Protein AF-A0A957MVY1-F1 (afdb_monomer)

Secondary structure (DSSP, 8-state):
-HHHHHSSSS-HHHHHHHHHHHHHHHHHHHHHHH-----HHHHHHHHHHHHHHHHHHTTT-GGGHHHHHHHHHHHHHHHHHHHHHHHHH-SHHHHHHHHHHHHHHHHHHHHHIIIIIS--TTHHHHHHHHHHHHHHHHHHTTS-----

Mean predicted aligned error: 3.82 Å

Structure (mmCIF, N/CA/C/O backbone):
data_AF-A0A957MVY1-F1
#
_entry.id   AF-A0A957MVY1-F1
#
loop_
_atom_site.group_PDB
_atom_site.id
_atom_site.type_symbol
_atom_site.label_atom_id
_atom_site.label_alt_id
_atom_site.label_comp_id
_atom_site.label_asym_id
_atom_site.label_entity_id
_atom_site.label_seq_id
_atom_site.pdbx_PDB_ins_code
_atom_site.Cartn_x
_atom_site.Cartn_y
_atom_site.Cartn_z
_atom_site.occupancy
_atom_site.B_iso_or_equiv
_atom_site.auth_seq_id
_atom_site.auth_comp_id
_atom_site.auth_asym_id
_atom_site.auth_atom_id
_atom_site.pdbx_PDB_model_num
ATOM 1 N N . GLY A 1 1 ? 2.387 9.495 9.060 1.00 82.50 1 GLY A N 1
ATOM 2 C CA . GLY A 1 1 ? 1.352 8.517 9.430 1.00 82.50 1 GLY A CA 1
ATOM 3 C C . GLY A 1 1 ? 1.541 8.115 10.871 1.00 82.50 1 GLY A C 1
ATOM 4 O O . GLY A 1 1 ? 0.828 8.625 11.724 1.00 82.50 1 GLY A O 1
ATOM 5 N N . ASP A 1 2 ? 2.568 7.308 11.133 1.00 86.31 2 ASP A N 1
ATOM 6 C CA . ASP A 1 2 ? 2.861 6.693 12.439 1.00 86.31 2 ASP A CA 1
ATOM 7 C C . ASP A 1 2 ? 2.813 7.651 13.631 1.00 86.31 2 ASP A C 1
ATOM 9 O O . ASP A 1 2 ? 2.115 7.379 14.600 1.00 86.31 2 ASP A O 1
ATOM 13 N N . VAL A 1 3 ? 3.462 8.817 13.534 1.00 87.69 3 VAL A N 1
ATOM 14 C CA . VAL A 1 3 ? 3.448 9.818 14.616 1.00 87.69 3 VAL A CA 1
ATOM 15 C C . VAL A 1 3 ? 2.016 10.211 14.999 1.00 87.69 3 VAL A C 1
ATOM 17 O O . VAL A 1 3 ? 1.675 10.210 16.175 1.00 87.69 3 VAL A O 1
ATOM 20 N N . PHE A 1 4 ? 1.142 10.475 14.024 1.00 89.06 4 PHE A N 1
ATOM 21 C CA . PHE A 1 4 ? -0.260 10.798 14.302 1.00 89.06 4 PHE A CA 1
ATOM 22 C C . PHE A 1 4 ? -1.047 9.609 14.858 1.00 89.06 4 PHE A C 1
ATOM 24 O O . PHE A 1 4 ? -1.982 9.828 15.620 1.00 89.06 4 PHE A O 1
ATOM 31 N N . LEU A 1 5 ? -0.689 8.370 14.505 1.00 84.62 5 LEU A N 1
ATOM 32 C CA . LEU A 1 5 ? -1.318 7.178 15.080 1.00 84.62 5 LEU A CA 1
ATOM 33 C C . LEU A 1 5 ? -0.887 6.917 16.533 1.00 84.62 5 LEU A C 1
ATOM 35 O O . LEU A 1 5 ? -1.642 6.298 17.276 1.00 84.62 5 LEU A O 1
ATOM 39 N N . MET A 1 6 ? 0.296 7.390 16.936 1.00 84.31 6 MET A N 1
ATOM 40 C CA . MET A 1 6 ? 0.830 7.241 18.297 1.00 84.31 6 MET A CA 1
ATOM 41 C C . MET A 1 6 ? 0.379 8.352 19.254 1.00 84.31 6 MET A C 1
ATOM 43 O O . MET A 1 6 ? 0.387 8.156 20.469 1.00 84.31 6 MET A O 1
ATOM 47 N N . LEU A 1 7 ? 0.023 9.528 18.730 1.00 83.94 7 LEU A N 1
ATOM 48 C CA . LEU A 1 7 ? -0.379 1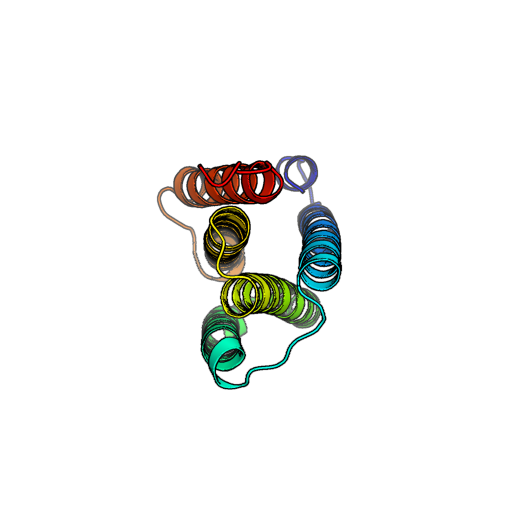0.664 19.556 1.00 83.94 7 LEU A CA 1
ATOM 49 C C . LEU A 1 7 ? -1.729 10.412 20.252 1.00 83.94 7 LEU A C 1
ATOM 51 O O . LEU A 1 7 ? -2.656 9.884 19.633 1.00 83.94 7 LEU A O 1
ATOM 55 N N . PRO A 1 8 ? -1.875 10.821 21.526 1.00 75.69 8 PRO A N 1
ATOM 56 C CA . PRO A 1 8 ? -3.156 10.759 22.214 1.00 75.69 8 PRO A CA 1
ATOM 57 C C . PRO A 1 8 ? -4.152 11.745 21.584 1.00 75.69 8 PRO A C 1
ATOM 59 O O . PRO A 1 8 ? -3.807 12.883 21.267 1.00 75.69 8 PRO A O 1
ATOM 62 N N . GLY A 1 9 ? -5.409 11.320 21.442 1.00 76.06 9 GLY A N 1
ATOM 63 C CA . GLY A 1 9 ? -6.500 12.138 20.902 1.00 76.06 9 GLY A CA 1
ATOM 64 C C . GLY A 1 9 ? -7.057 11.622 19.574 1.00 76.06 9 GLY A C 1
ATOM 65 O O . GLY A 1 9 ? -6.833 10.480 19.178 1.00 76.06 9 GLY A O 1
ATOM 66 N N . ASN A 1 10 ? -7.831 12.462 18.879 1.00 77.44 10 ASN A N 1
ATOM 67 C CA . ASN A 1 10 ? -8.525 12.085 17.641 1.00 77.44 10 ASN A CA 1
ATOM 68 C C . ASN A 1 10 ? -7.651 12.298 16.385 1.00 77.44 10 ASN A C 1
ATOM 70 O O . ASN A 1 10 ? -8.094 12.844 15.376 1.00 77.44 10 ASN A O 1
ATOM 74 N N . THR A 1 11 ? -6.376 11.905 16.454 1.00 86.25 11 THR A N 1
ATOM 75 C CA . THR A 1 11 ? -5.371 12.107 15.393 1.00 86.25 11 THR A CA 1
ATOM 76 C C . THR A 1 11 ? -5.352 11.002 14.340 1.00 86.25 11 THR A C 1
ATOM 78 O O . THR A 1 11 ? -4.654 11.123 13.335 1.00 86.25 11 THR A O 1
ATOM 81 N N . PHE A 1 12 ? -6.164 9.955 14.510 1.00 82.44 12 PHE A N 1
ATOM 82 C CA . PHE A 1 12 ? -6.268 8.829 13.576 1.00 82.44 12 PHE A CA 1
ATOM 83 C C . PHE A 1 12 ? -6.506 9.277 12.126 1.00 82.44 12 PHE A C 1
ATOM 85 O O . PHE A 1 12 ? -5.828 8.809 11.215 1.00 82.44 12 PHE A O 1
ATOM 92 N N . VAL A 1 13 ? -7.415 10.235 11.915 1.00 86.50 13 VAL A N 1
ATOM 93 C CA . VAL A 1 13 ? -7.735 10.765 10.578 1.00 86.50 13 VAL A CA 1
ATOM 94 C C . VAL A 1 13 ? -6.525 11.459 9.946 1.00 86.50 13 VAL A C 1
ATOM 96 O O . VAL A 1 13 ? -6.281 11.295 8.755 1.00 86.50 13 VAL A O 1
ATOM 99 N N . TRP A 1 14 ? -5.720 12.175 10.736 1.00 89.00 14 TRP A N 1
ATOM 100 C CA . TRP A 1 14 ? -4.483 12.807 10.264 1.00 89.00 14 TRP A CA 1
ATOM 101 C C . TRP A 1 14 ? -3.397 11.780 9.932 1.00 89.00 14 TRP A C 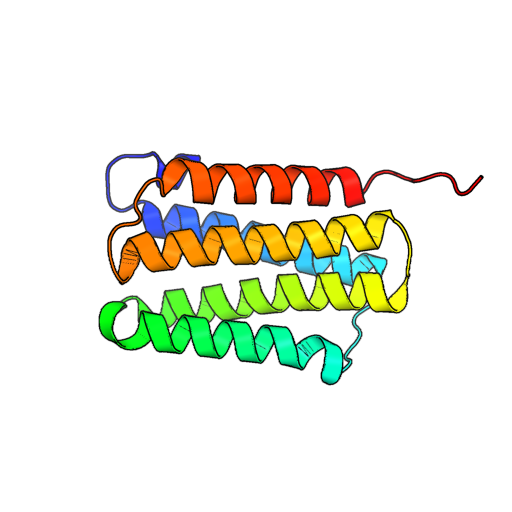1
ATOM 103 O O . TRP A 1 14 ? -2.655 11.946 8.958 1.00 89.00 14 TRP A O 1
ATOM 113 N N . GLY A 1 15 ? -3.340 10.684 10.694 1.00 90.50 15 GLY A N 1
ATOM 114 C CA . GLY A 1 15 ? -2.517 9.520 10.369 1.00 90.50 15 GLY A CA 1
ATOM 115 C C . GLY A 1 15 ? -2.902 8.930 9.018 1.00 90.50 15 GLY A C 1
ATOM 116 O O . GLY A 1 15 ? -2.047 8.821 8.138 1.00 90.50 15 GLY A O 1
ATOM 117 N N . LEU A 1 16 ? -4.196 8.659 8.832 1.00 88.12 16 LEU A N 1
ATOM 118 C CA . LEU A 1 16 ? -4.763 8.122 7.597 1.00 88.12 16 LEU A CA 1
ATOM 119 C C . LEU A 1 16 ? -4.509 9.049 6.400 1.00 88.12 16 LEU A C 1
ATOM 121 O O . LEU A 1 16 ? -4.022 8.605 5.366 1.00 88.12 16 LEU A O 1
ATOM 125 N N . ALA A 1 17 ? -4.751 10.352 6.554 1.00 91.25 17 ALA A N 1
ATOM 126 C CA . ALA A 1 17 ? -4.489 11.344 5.514 1.00 91.25 17 ALA A CA 1
ATOM 127 C C . ALA A 1 17 ? -3.003 11.389 5.120 1.00 91.25 17 ALA A C 1
ATOM 129 O O . ALA A 1 17 ? -2.674 11.477 3.940 1.00 91.25 17 ALA A O 1
ATOM 130 N N . SER A 1 18 ? -2.094 11.264 6.090 1.00 93.75 18 SER A N 1
ATOM 131 C CA . SER A 1 18 ? -0.654 11.226 5.811 1.00 93.75 18 SER A CA 1
ATOM 132 C C . SER A 1 18 ? -0.254 9.989 5.002 1.00 93.75 18 SER A C 1
ATOM 134 O O . SER A 1 18 ? 0.558 10.094 4.086 1.00 93.75 18 SER A O 1
ATOM 136 N N . PHE A 1 19 ? -0.810 8.817 5.327 1.00 93.38 19 PHE A N 1
ATOM 137 C CA . PHE A 1 19 ? -0.566 7.610 4.536 1.00 93.38 19 PHE A CA 1
ATOM 138 C C . PHE A 1 19 ? -1.181 7.717 3.151 1.00 93.38 19 PHE A C 1
ATOM 140 O O . PHE A 1 19 ? -0.536 7.362 2.174 1.00 93.38 19 PHE A O 1
ATOM 147 N N . LEU A 1 20 ? -2.390 8.262 3.034 1.00 94.38 20 LEU A N 1
ATOM 148 C CA . LEU A 1 20 ? -3.037 8.493 1.748 1.00 94.38 20 LEU A CA 1
ATOM 149 C C . LEU A 1 20 ? -2.141 9.313 0.806 1.00 94.38 20 LEU A C 1
ATOM 151 O O . LEU A 1 20 ? -1.954 8.937 -0.347 1.00 94.38 20 LEU A O 1
ATOM 155 N N . VAL A 1 21 ? -1.538 10.393 1.309 1.00 97.19 21 VAL A N 1
ATOM 156 C CA . VAL A 1 21 ? -0.580 11.204 0.543 1.00 97.19 21 VAL A CA 1
ATOM 157 C C . VAL A 1 21 ? 0.624 10.368 0.093 1.00 97.19 21 VAL A C 1
ATOM 159 O O . VAL A 1 21 ? 1.030 10.462 -1.064 1.00 97.19 21 VAL A O 1
ATOM 162 N N . ALA A 1 22 ? 1.159 9.500 0.958 1.00 95.69 22 ALA A N 1
ATOM 163 C CA . ALA A 1 22 ? 2.234 8.580 0.581 1.00 95.69 22 ALA A CA 1
ATOM 164 C C . ALA A 1 22 ? 1.807 7.617 -0.545 1.00 95.69 22 ALA A C 1
ATOM 166 O O . ALA A 1 22 ? 2.545 7.451 -1.515 1.00 95.69 22 ALA A O 1
ATOM 167 N N . HIS A 1 23 ? 0.597 7.053 -0.482 1.00 97.62 23 HIS A N 1
ATOM 168 C CA . HIS A 1 23 ? 0.059 6.189 -1.539 1.00 97.62 23 HIS A CA 1
ATOM 169 C C . HIS A 1 23 ? -0.061 6.910 -2.883 1.00 97.62 23 HIS A C 1
ATOM 171 O O . HIS A 1 23 ? 0.287 6.335 -3.914 1.00 97.62 23 HIS A O 1
ATOM 177 N N . LEU A 1 24 ? -0.495 8.174 -2.887 1.00 98.12 24 LEU A N 1
ATOM 178 C CA . LEU A 1 24 ? -0.546 8.989 -4.105 1.00 98.12 24 LEU A CA 1
ATOM 179 C C . LEU A 1 24 ? 0.851 9.199 -4.705 1.00 98.12 24 LEU A C 1
ATOM 181 O O . LEU A 1 24 ? 1.018 9.083 -5.921 1.00 98.12 24 LEU A O 1
ATOM 185 N N . PHE A 1 25 ? 1.867 9.442 -3.871 1.00 98.00 25 PHE A N 1
ATOM 186 C CA . PHE A 1 25 ? 3.251 9.519 -4.341 1.00 98.00 25 PHE A CA 1
ATOM 187 C C . PHE A 1 25 ? 3.751 8.187 -4.903 1.00 98.00 25 PHE A C 1
ATOM 189 O O . PHE A 1 25 ? 4.388 8.185 -5.957 1.00 98.00 25 PHE A O 1
ATOM 196 N N . TYR A 1 26 ? 3.436 7.058 -4.265 1.00 97.62 26 TYR A N 1
ATOM 197 C CA . TYR A 1 26 ? 3.796 5.739 -4.791 1.00 97.62 26 TYR A CA 1
ATOM 198 C C . TYR A 1 26 ? 3.127 5.456 -6.137 1.00 97.62 26 TYR A C 1
ATOM 200 O O . TYR A 1 26 ? 3.813 5.046 -7.069 1.00 97.62 26 TYR A O 1
ATOM 208 N N . ILE A 1 27 ? 1.833 5.759 -6.286 1.00 98.00 27 ILE A N 1
ATOM 209 C CA . ILE A 1 27 ? 1.127 5.668 -7.574 1.00 98.00 27 ILE A CA 1
ATOM 210 C C . ILE A 1 27 ? 1.854 6.500 -8.637 1.00 98.00 27 ILE A C 1
ATOM 212 O O . ILE A 1 27 ? 2.177 5.982 -9.704 1.00 98.00 27 ILE A O 1
ATOM 216 N N . GLY A 1 28 ? 2.166 7.765 -8.337 1.00 97.56 28 GLY A N 1
ATOM 217 C CA . GLY A 1 28 ? 2.907 8.642 -9.248 1.00 97.56 28 GLY A CA 1
ATOM 218 C C . GLY A 1 28 ? 4.291 8.095 -9.618 1.00 97.56 28 GLY A C 1
ATOM 219 O O . GLY A 1 28 ? 4.699 8.161 -10.779 1.00 97.56 28 GLY A O 1
ATOM 220 N N . ALA A 1 29 ? 5.004 7.489 -8.667 1.00 96.31 29 ALA A N 1
ATOM 221 C CA . ALA A 1 29 ? 6.299 6.857 -8.909 1.00 96.31 29 ALA A CA 1
ATOM 222 C C . ALA A 1 29 ? 6.182 5.604 -9.798 1.00 96.31 29 ALA A C 1
ATOM 224 O O . ALA A 1 29 ? 6.976 5.426 -10.722 1.00 96.31 29 ALA A O 1
ATOM 225 N N . TYR A 1 30 ? 5.175 4.757 -9.578 1.00 96.56 30 TYR A N 1
ATOM 226 C CA . TYR A 1 30 ? 4.959 3.556 -10.390 1.00 96.56 30 TYR A CA 1
ATOM 227 C C . TYR A 1 30 ? 4.537 3.907 -11.816 1.00 96.56 30 TYR A C 1
ATOM 229 O O . TYR A 1 30 ? 5.109 3.379 -12.770 1.00 96.56 30 TYR A O 1
ATOM 237 N N . VAL A 1 31 ? 3.615 4.861 -11.964 1.00 96.56 31 VAL A N 1
ATOM 238 C CA . VAL A 1 31 ? 3.149 5.355 -13.266 1.00 96.56 31 VAL A CA 1
ATOM 239 C C . VAL A 1 31 ? 4.263 6.081 -14.019 1.00 96.56 31 VAL A C 1
ATOM 241 O O . VAL A 1 31 ? 4.407 5.875 -15.220 1.00 96.56 31 VAL A O 1
ATOM 244 N N . SER A 1 32 ? 5.090 6.890 -13.348 1.00 95.25 32 SER A N 1
ATOM 245 C CA . SER A 1 32 ? 6.202 7.585 -14.019 1.00 95.25 32 SER A CA 1
ATOM 246 C C . SER A 1 32 ? 7.276 6.625 -14.538 1.00 95.25 32 SER A C 1
ATOM 248 O O . SER A 1 32 ? 7.883 6.893 -15.573 1.00 95.25 32 SER A O 1
ATOM 250 N N . ARG A 1 33 ? 7.480 5.482 -13.870 1.00 93.94 33 ARG A N 1
ATOM 251 C CA . ARG A 1 33 ? 8.427 4.446 -14.306 1.00 93.94 33 ARG A CA 1
ATOM 252 C C . ARG A 1 33 ? 7.854 3.495 -15.360 1.00 93.94 33 ARG A C 1
ATOM 254 O O . ARG A 1 33 ? 8.559 3.147 -16.302 1.00 93.94 33 ARG A O 1
ATOM 261 N N . GLY A 1 34 ? 6.629 3.010 -15.167 1.00 89.94 34 GLY A N 1
ATOM 262 C CA . GLY A 1 34 ? 6.019 1.956 -15.990 1.00 89.94 34 GLY A CA 1
ATOM 263 C C . GLY A 1 34 ? 5.086 2.456 -17.094 1.00 89.94 34 GLY A C 1
ATOM 264 O O . GLY A 1 34 ? 4.678 1.665 -17.949 1.00 89.94 34 GLY A O 1
ATOM 265 N N . GLY A 1 35 ? 4.744 3.747 -17.074 1.00 92.75 35 GLY A N 1
ATOM 266 C CA . GLY A 1 35 ? 3.605 4.304 -17.798 1.00 92.75 35 GLY A CA 1
ATOM 267 C C . GLY A 1 35 ? 2.273 3.934 -17.137 1.00 92.75 35 GLY A C 1
ATOM 268 O O . GLY A 1 35 ? 2.185 2.983 -16.360 1.00 92.75 35 GLY A O 1
ATOM 269 N N . PHE A 1 36 ? 1.207 4.668 -17.465 1.00 92.69 36 PHE A N 1
ATOM 270 C CA . PHE A 1 36 ? -0.141 4.269 -17.063 1.00 92.69 36 PHE A CA 1
ATOM 271 C C . PHE A 1 36 ? -0.616 3.135 -17.972 1.00 92.69 36 PHE A C 1
ATOM 273 O O . PHE A 1 36 ? -0.805 3.328 -19.175 1.00 92.69 36 PHE A O 1
ATOM 280 N N . ARG A 1 37 ? -0.783 1.941 -17.402 1.00 90.06 37 ARG A N 1
ATOM 281 C CA . ARG A 1 37 ? -1.247 0.746 -18.113 1.00 90.06 37 ARG A CA 1
ATOM 282 C C . ARG A 1 37 ? -2.500 0.219 -17.435 1.00 90.06 37 ARG A C 1
ATOM 284 O O . ARG A 1 37 ? -2.672 0.357 -16.226 1.00 90.06 37 ARG A O 1
ATOM 291 N N . PHE A 1 38 ? -3.382 -0.352 -18.245 1.00 94.19 38 PHE A N 1
ATOM 292 C CA . PHE A 1 38 ? -4.643 -0.901 -17.781 1.00 94.19 38 PHE A CA 1
ATOM 293 C C . PHE A 1 38 ? -4.836 -2.296 -18.356 1.00 94.19 38 PHE A C 1
ATOM 295 O O . PHE A 1 38 ? -5.167 -2.462 -19.531 1.00 94.19 38 PHE A O 1
ATOM 302 N N . HIS A 1 39 ? -4.655 -3.299 -17.508 1.00 97.06 39 HIS A N 1
ATOM 303 C CA . HIS A 1 39 ? -5.019 -4.674 -17.786 1.00 97.06 39 HIS A CA 1
ATOM 304 C C . HIS A 1 39 ? -6.110 -5.088 -16.800 1.00 97.06 39 HIS A C 1
ATOM 306 O O . HIS A 1 39 ? -5.872 -5.228 -15.601 1.00 97.06 39 HIS A O 1
ATOM 312 N N . TRP A 1 40 ? -7.325 -5.317 -17.306 1.00 96.94 40 TRP A N 1
ATOM 313 C CA . TRP A 1 40 ? -8.487 -5.635 -16.465 1.00 96.94 40 TRP A CA 1
ATOM 314 C C . TRP A 1 40 ? -8.242 -6.842 -15.546 1.00 96.94 40 TRP A C 1
ATOM 316 O O . TRP A 1 40 ? -8.699 -6.848 -14.408 1.00 96.94 40 TRP A O 1
ATOM 326 N N . PHE A 1 41 ? -7.478 -7.837 -16.008 1.00 97.50 41 PHE A N 1
ATOM 327 C CA . PHE A 1 41 ? -7.149 -9.037 -15.237 1.00 97.50 41 PHE A CA 1
ATOM 328 C C . PHE A 1 41 ? -6.125 -8.775 -14.122 1.00 97.50 41 PHE A C 1
ATOM 330 O O . PHE A 1 41 ? -6.105 -9.520 -13.147 1.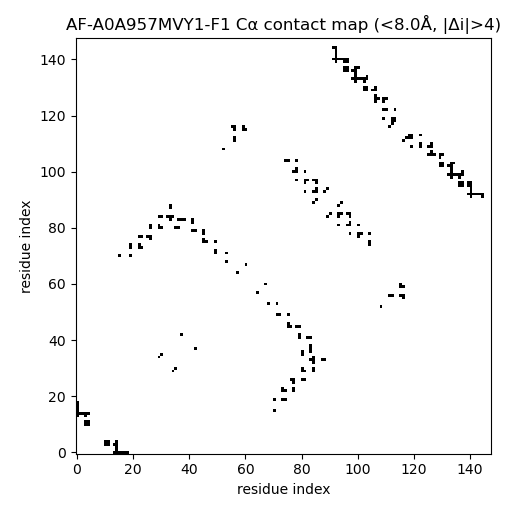00 97.50 41 PHE A O 1
ATOM 337 N N . VAL A 1 42 ? -5.302 -7.723 -14.233 1.00 97.75 42 VAL A N 1
ATOM 338 C CA . VAL A 1 42 ? -4.404 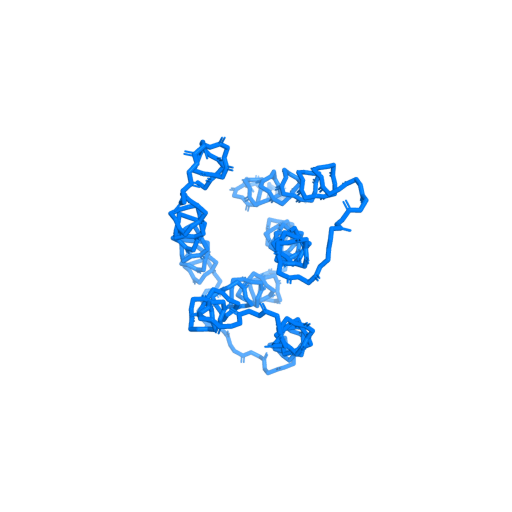-7.272 -13.153 1.00 97.75 42 VAL A CA 1
ATOM 339 C C . VAL A 1 42 ? -5.191 -6.453 -12.135 1.00 97.75 42 VAL A C 1
ATOM 341 O O . VAL A 1 42 ? -4.984 -6.623 -10.942 1.00 97.75 42 VAL A O 1
ATOM 344 N N . LEU A 1 43 ? -6.128 -5.612 -12.583 1.00 98.00 43 LEU A N 1
ATOM 345 C CA . LEU A 1 43 ? -6.993 -4.806 -11.713 1.00 98.00 43 LEU A CA 1
ATOM 346 C C . LEU A 1 43 ? -7.977 -5.656 -10.892 1.00 98.00 43 LEU A C 1
ATOM 348 O O . LEU A 1 43 ? -8.192 -5.392 -9.708 1.00 98.00 43 LEU A O 1
ATOM 352 N N . LEU A 1 44 ? -8.581 -6.667 -11.521 1.00 98.12 44 LEU A N 1
ATOM 353 C CA . LEU A 1 44 ? -9.642 -7.494 -10.948 1.00 98.12 44 LEU A CA 1
ATOM 354 C C . LEU A 1 44 ? -9.343 -8.018 -9.528 1.00 98.12 44 LEU A C 1
ATOM 356 O O . LEU A 1 44 ? -10.185 -7.798 -8.656 1.00 98.12 44 LEU A O 1
ATOM 360 N N . PRO A 1 45 ? -8.192 -8.660 -9.234 1.00 98.25 45 PRO A N 1
ATOM 361 C CA . PRO A 1 45 ? -7.908 -9.149 -7.883 1.00 98.25 45 PRO A CA 1
ATOM 362 C C . PRO A 1 45 ? -7.883 -8.036 -6.826 1.00 98.25 45 PRO A C 1
ATOM 364 O O . PRO A 1 45 ? -8.374 -8.252 -5.720 1.00 98.25 45 PRO A O 1
ATOM 367 N N . PHE A 1 46 ? -7.386 -6.838 -7.151 1.00 98.25 46 PHE A N 1
ATOM 368 C CA . PHE A 1 46 ? -7.343 -5.719 -6.202 1.00 98.25 46 PHE A CA 1
ATOM 369 C C . PHE A 1 46 ? -8.732 -5.125 -5.952 1.00 98.25 46 PHE A C 1
ATOM 371 O O . PHE A 1 46 ? -9.065 -4.804 -4.812 1.00 98.25 46 PHE A O 1
ATOM 378 N N . VAL A 1 47 ? -9.570 -5.028 -6.990 1.00 98.19 47 VAL A N 1
ATOM 379 C CA . VAL A 1 47 ? -10.968 -4.586 -6.840 1.00 98.19 47 VAL A CA 1
ATOM 380 C C . VAL A 1 47 ? -11.761 -5.580 -5.999 1.00 98.19 47 VAL A C 1
ATOM 382 O O . VAL A 1 47 ? -12.470 -5.165 -5.085 1.00 98.19 47 VAL A O 1
ATOM 385 N N . LEU A 1 48 ? -11.617 -6.883 -6.260 1.00 98.50 48 LEU A N 1
ATOM 386 C CA . LEU A 1 48 ? -12.272 -7.925 -5.465 1.00 98.50 48 LEU A CA 1
ATOM 387 C C . LEU A 1 48 ? -11.809 -7.883 -4.008 1.00 98.50 48 LEU A C 1
ATOM 389 O O . LEU A 1 48 ? -12.641 -7.922 -3.104 1.00 98.50 48 LEU A O 1
ATOM 393 N N . TYR A 1 49 ? -10.505 -7.735 -3.775 1.00 98.44 49 TYR A N 1
ATOM 394 C CA . TYR A 1 49 ? -9.954 -7.584 -2.431 1.00 98.44 49 TYR A CA 1
ATOM 395 C C . TYR A 1 49 ? -10.541 -6.364 -1.709 1.00 98.44 49 TYR A C 1
ATOM 397 O O . TYR A 1 49 ? -11.052 -6.488 -0.596 1.00 98.44 49 TYR A O 1
ATOM 405 N N . GLY A 1 50 ? -10.530 -5.194 -2.355 1.00 97.94 50 GLY A N 1
ATOM 406 C CA . GLY A 1 50 ? -11.091 -3.963 -1.798 1.00 97.94 50 GLY A CA 1
ATOM 407 C C . GLY A 1 50 ? -12.588 -4.068 -1.512 1.00 97.94 50 GLY A C 1
ATOM 408 O O . GLY A 1 50 ? -13.044 -3.632 -0.457 1.00 97.94 50 GLY A O 1
ATOM 409 N N . ALA A 1 51 ? -13.352 -4.697 -2.408 1.00 98.25 51 ALA A N 1
ATOM 410 C CA . ALA A 1 51 ? -14.781 -4.932 -2.223 1.00 98.25 51 ALA A CA 1
ATOM 411 C C . ALA A 1 51 ? -15.059 -5.853 -1.026 1.00 98.25 51 ALA A C 1
ATOM 413 O O . ALA A 1 51 ? -15.931 -5.547 -0.214 1.00 98.25 51 ALA A O 1
ATOM 414 N N . VAL A 1 52 ? -14.292 -6.939 -0.874 1.00 98.38 52 VAL A N 1
ATOM 415 C CA . VAL A 1 52 ? -14.391 -7.838 0.286 1.00 98.38 52 VAL A CA 1
ATOM 416 C C . VAL A 1 52 ? -14.039 -7.097 1.575 1.00 98.38 52 VAL A C 1
ATOM 418 O O . VAL A 1 52 ? -14.785 -7.188 2.549 1.00 98.38 52 VAL A O 1
ATOM 421 N N . LEU A 1 53 ? -12.952 -6.322 1.588 1.00 97.81 53 LEU A N 1
ATOM 422 C CA . LEU A 1 53 ? -12.557 -5.542 2.760 1.00 97.81 53 LEU A CA 1
ATOM 423 C C . LEU A 1 53 ? -13.649 -4.537 3.157 1.00 97.81 53 LEU A C 1
ATOM 425 O O . LEU A 1 53 ? -14.054 -4.494 4.318 1.00 97.81 53 LEU A O 1
ATOM 429 N N . LEU A 1 54 ? -14.177 -3.774 2.196 1.00 97.50 54 LEU A N 1
ATOM 430 C CA . LEU A 1 54 ? -15.263 -2.824 2.442 1.00 97.50 54 LEU A CA 1
ATOM 431 C C . LEU A 1 54 ? -16.535 -3.519 2.925 1.00 97.50 54 LEU A C 1
ATOM 433 O O . LEU A 1 54 ? -17.164 -3.021 3.853 1.00 97.50 54 LEU A O 1
ATOM 437 N N . TYR A 1 55 ? -16.887 -4.675 2.362 1.00 97.69 55 TYR A N 1
ATOM 438 C CA . TYR A 1 55 ? -18.028 -5.472 2.812 1.00 97.69 55 TYR A CA 1
ATOM 439 C C . TYR A 1 55 ? -17.894 -5.882 4.287 1.00 97.69 55 TYR A C 1
ATOM 441 O O . TYR A 1 55 ? -18.840 -5.725 5.058 1.00 97.69 55 TYR A O 1
ATOM 449 N N . LEU A 1 56 ? -16.709 -6.339 4.711 1.00 96.88 56 LEU A N 1
ATOM 450 C CA . LEU A 1 56 ? -16.448 -6.715 6.107 1.00 96.88 56 LEU A CA 1
ATOM 451 C C . LEU A 1 56 ? -16.513 -5.518 7.068 1.00 96.88 56 LEU A C 1
ATOM 453 O O . LEU A 1 56 ? -16.937 -5.662 8.217 1.00 96.88 56 LEU A O 1
ATOM 457 N N . LEU A 1 57 ? -16.092 -4.339 6.610 1.00 96.56 57 LEU A N 1
ATOM 458 C CA . LEU A 1 57 ? -16.070 -3.111 7.406 1.00 96.56 57 LEU A CA 1
ATOM 459 C C . LEU A 1 57 ? -17.425 -2.384 7.425 1.00 96.56 57 LEU A C 1
ATOM 461 O O . LEU A 1 57 ? -17.718 -1.680 8.391 1.00 96.56 57 LEU A O 1
ATOM 465 N N . TRP A 1 58 ? -18.271 -2.574 6.407 1.00 96.88 58 TRP A N 1
ATOM 466 C CA . TRP A 1 58 ? -19.494 -1.797 6.161 1.00 96.88 58 TRP A CA 1
ATOM 467 C C . TRP A 1 58 ? -20.436 -1.632 7.365 1.00 96.88 58 TRP A C 1
ATOM 469 O O . TRP A 1 58 ? -20.901 -0.508 7.596 1.00 96.88 58 TRP A O 1
ATOM 479 N N . PRO A 1 59 ? -20.709 -2.687 8.164 1.00 95.75 59 PRO A N 1
ATOM 480 C CA . PRO A 1 59 ? -21.597 -2.571 9.320 1.00 95.75 59 PRO A CA 1
ATOM 481 C C . PRO A 1 59 ? -21.020 -1.710 10.452 1.00 95.75 59 PRO A C 1
ATOM 483 O O . PRO A 1 59 ? -21.777 -1.234 11.291 1.00 95.75 59 PRO A O 1
ATOM 486 N N . HIS A 1 60 ? -19.700 -1.499 10.477 1.00 94.88 60 HIS A N 1
ATOM 487 C CA . HIS A 1 60 ? -18.983 -0.973 11.640 1.00 94.88 60 HIS A CA 1
ATOM 488 C C . HIS A 1 60 ? -18.411 0.439 11.443 1.00 94.88 60 HIS A C 1
ATOM 490 O O . HIS A 1 60 ? -18.089 1.123 12.409 1.00 94.88 60 HIS A O 1
ATOM 496 N N . ILE A 1 61 ? -18.280 0.898 10.197 1.00 92.88 61 ILE A N 1
ATOM 497 C CA . ILE A 1 61 ? -17.606 2.168 9.879 1.00 92.88 61 ILE A CA 1
ATOM 498 C C . ILE A 1 61 ? -18.476 3.418 10.082 1.00 92.88 61 ILE A C 1
ATOM 500 O O . ILE A 1 61 ? -17.922 4.506 10.176 1.00 92.88 61 ILE A O 1
ATOM 504 N N . GLY A 1 62 ? -19.807 3.296 10.184 1.00 93.38 62 GLY A N 1
ATOM 505 C CA . GLY A 1 62 ? -20.706 4.406 10.551 1.00 93.38 62 GLY A CA 1
ATOM 506 C C . GLY A 1 62 ? -20.450 5.713 9.779 1.00 93.38 62 GLY A C 1
ATOM 507 O O . GLY A 1 62 ? -20.545 5.750 8.553 1.00 93.38 62 GLY A O 1
ATOM 508 N N . GLU A 1 63 ? -20.100 6.782 10.497 1.00 91.38 63 GLU A N 1
ATOM 509 C CA . GLU A 1 63 ? -19.777 8.107 9.936 1.00 91.38 63 GLU A CA 1
ATOM 510 C C . GLU A 1 63 ? -18.467 8.131 9.121 1.00 91.38 63 GLU A C 1
ATOM 512 O O . GLU A 1 63 ? -18.283 8.981 8.252 1.00 91.38 63 GLU A O 1
ATOM 517 N N . PHE A 1 64 ? -17.575 7.156 9.317 1.00 90.88 64 PHE A N 1
ATOM 518 C CA . PHE A 1 64 ? -16.304 7.039 8.595 1.00 90.88 64 PHE A CA 1
ATOM 519 C C . PHE A 1 64 ? -16.433 6.393 7.209 1.00 90.88 64 PHE A C 1
ATOM 521 O O . PHE A 1 64 ? -15.417 6.182 6.547 1.00 90.88 64 PHE A O 1
ATOM 528 N N . ARG A 1 65 ? -17.649 6.106 6.721 1.00 93.94 65 ARG A N 1
ATOM 529 C CA . ARG A 1 65 ? -17.873 5.495 5.395 1.00 93.94 65 ARG A CA 1
ATOM 530 C C . ARG A 1 65 ? -17.130 6.210 4.272 1.00 93.94 65 ARG A C 1
ATOM 532 O O . ARG A 1 65 ? -16.394 5.566 3.534 1.00 93.94 65 ARG A O 1
ATOM 539 N N . ILE A 1 66 ? -17.303 7.526 4.157 1.00 92.50 66 ILE A N 1
ATOM 540 C CA . ILE A 1 66 ? -16.687 8.308 3.076 1.00 92.50 66 ILE A CA 1
ATOM 541 C C . ILE A 1 66 ? -15.147 8.268 3.179 1.00 92.50 66 ILE A C 1
ATOM 543 O O . ILE A 1 66 ? -14.519 7.865 2.197 1.00 92.50 66 ILE A O 1
ATOM 547 N N . PRO A 1 67 ? -14.523 8.583 4.338 1.00 92.25 67 PRO A N 1
ATOM 548 C CA . PRO A 1 67 ? -13.077 8.436 4.514 1.00 92.25 67 PRO A CA 1
ATOM 549 C C . PRO A 1 67 ? -12.542 7.037 4.190 1.00 92.25 67 PRO A C 1
ATOM 551 O O . PRO A 1 67 ? -11.531 6.916 3.502 1.00 92.25 67 PRO A O 1
ATOM 554 N N . VAL A 1 68 ? -13.218 5.982 4.657 1.00 94.31 68 VAL A N 1
ATOM 555 C CA . VAL A 1 68 ? -12.774 4.592 4.475 1.00 94.31 68 VAL A CA 1
ATOM 556 C C . VAL A 1 68 ? -12.859 4.167 3.012 1.00 94.31 68 VAL A C 1
ATOM 558 O O . VAL A 1 68 ? -11.913 3.568 2.510 1.00 94.31 68 VAL A O 1
ATOM 561 N N . ILE A 1 69 ? -13.944 4.503 2.305 1.00 95.81 69 ILE A N 1
ATOM 562 C CA . ILE A 1 69 ? -14.075 4.214 0.867 1.00 95.81 69 ILE A CA 1
ATOM 563 C C . ILE A 1 69 ? -12.973 4.928 0.090 1.00 95.81 69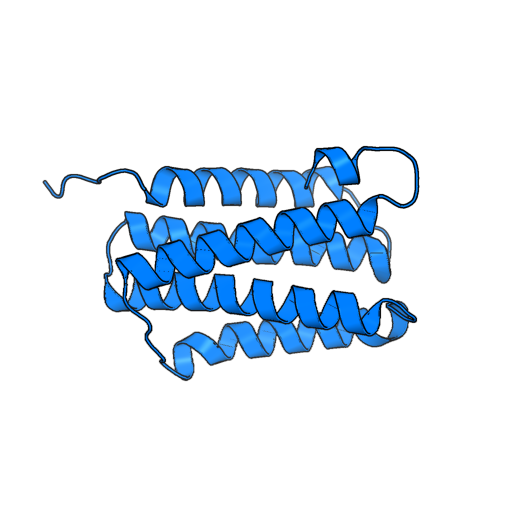 ILE A C 1
ATOM 565 O O . ILE A 1 69 ? -12.287 4.303 -0.716 1.00 95.81 69 ILE A O 1
ATOM 569 N N . PHE A 1 70 ? -12.785 6.225 0.342 1.00 95.75 70 PHE A N 1
ATOM 570 C CA . PHE A 1 70 ? -11.787 7.018 -0.368 1.00 95.75 70 PHE A CA 1
ATOM 571 C C . PHE A 1 70 ? -10.373 6.471 -0.148 1.00 95.75 70 PHE A C 1
ATOM 573 O O . PHE A 1 70 ? -9.617 6.290 -1.102 1.00 95.75 70 PHE A O 1
ATOM 580 N N . TYR A 1 71 ? -10.050 6.125 1.098 1.00 96.12 71 TYR A N 1
ATOM 581 C CA . TYR A 1 71 ? -8.780 5.503 1.437 1.00 96.12 71 TYR A CA 1
ATOM 582 C C . TYR A 1 71 ? -8.594 4.145 0.756 1.00 96.12 71 TYR A C 1
ATOM 584 O O . TYR A 1 71 ? -7.570 3.913 0.116 1.00 96.12 71 TYR A O 1
ATOM 592 N N . ALA A 1 72 ? -9.599 3.268 0.838 1.00 96.88 72 ALA A N 1
ATOM 593 C CA . ALA A 1 72 ? -9.553 1.939 0.239 1.00 96.88 72 ALA A CA 1
ATOM 594 C C . ALA A 1 72 ? -9.353 2.004 -1.280 1.00 96.88 72 ALA A C 1
ATOM 596 O O . ALA A 1 72 ? -8.564 1.231 -1.815 1.00 96.88 72 ALA A O 1
ATOM 597 N N . VAL A 1 73 ? -10.006 2.945 -1.971 1.00 98.12 73 VAL A N 1
ATOM 598 C CA . VAL A 1 73 ? -9.832 3.152 -3.418 1.00 98.12 73 VAL A CA 1
ATOM 599 C C . VAL A 1 73 ? -8.387 3.513 -3.755 1.00 98.12 73 VAL A C 1
ATOM 601 O O . VAL A 1 73 ? -7.811 2.916 -4.662 1.00 98.12 73 VAL A O 1
ATOM 604 N N . VAL A 1 74 ? -7.781 4.452 -3.026 1.00 98.31 74 VAL A N 1
ATOM 605 C CA . VAL A 1 74 ? -6.391 4.866 -3.277 1.00 98.31 74 VAL A CA 1
ATOM 606 C C . VAL A 1 74 ? -5.404 3.747 -2.937 1.00 98.31 74 VAL A C 1
ATOM 608 O O . VAL A 1 74 ? -4.474 3.506 -3.702 1.00 98.31 74 VAL A O 1
ATOM 611 N N . LEU A 1 75 ? -5.626 3.021 -1.843 1.00 97.88 75 LEU A N 1
ATOM 612 C CA . LEU A 1 75 ? -4.789 1.891 -1.437 1.00 97.88 75 LEU A CA 1
ATOM 613 C C . LEU A 1 75 ? -4.841 0.742 -2.463 1.00 97.88 75 LEU A C 1
ATOM 615 O O . LEU A 1 75 ? -3.808 0.222 -2.884 1.00 97.88 75 LEU A O 1
ATOM 619 N N . VAL A 1 76 ? -6.042 0.393 -2.932 1.00 98.25 76 VAL A N 1
ATOM 620 C CA . VAL A 1 76 ? -6.270 -0.586 -4.011 1.00 98.25 76 VAL A CA 1
ATOM 621 C C . VAL A 1 76 ? -5.620 -0.125 -5.315 1.00 98.25 76 VAL A C 1
ATOM 623 O O . VAL A 1 76 ? -4.967 -0.925 -5.985 1.00 98.25 76 VAL A O 1
ATOM 626 N N . ALA A 1 77 ? -5.747 1.159 -5.663 1.00 98.19 77 ALA A N 1
ATOM 627 C CA . ALA A 1 77 ? -5.109 1.726 -6.847 1.00 98.19 77 ALA A CA 1
ATOM 628 C C . ALA A 1 77 ? -3.577 1.668 -6.757 1.00 98.19 77 ALA A C 1
ATOM 630 O O . ALA A 1 77 ? -2.925 1.349 -7.748 1.00 98.19 77 ALA A O 1
ATOM 631 N N . MET A 1 78 ? -3.000 1.916 -5.580 1.00 98.38 78 MET A N 1
ATOM 632 C CA . MET A 1 78 ? -1.560 1.805 -5.339 1.00 98.38 78 MET A CA 1
ATOM 633 C C . MET A 1 78 ? -1.060 0.370 -5.538 1.00 98.38 78 MET A C 1
ATOM 635 O O . MET A 1 78 ? -0.108 0.166 -6.295 1.00 98.38 78 MET A O 1
ATOM 639 N N . GLY A 1 79 ? -1.745 -0.623 -4.960 1.00 98.31 79 GLY A N 1
ATOM 640 C CA . GLY A 1 79 ? -1.441 -2.041 -5.181 1.00 98.31 79 GLY A CA 1
ATOM 641 C C . GLY A 1 79 ? -1.546 -2.452 -6.652 1.00 98.31 79 GLY A C 1
ATOM 642 O O . GLY A 1 79 ? -0.636 -3.083 -7.193 1.00 98.31 79 GLY A O 1
ATOM 643 N N . TRP A 1 80 ? -2.617 -2.027 -7.325 1.00 98.50 80 TRP A N 1
ATOM 644 C CA . TRP A 1 80 ? -2.830 -2.300 -8.745 1.00 98.50 80 TRP A CA 1
ATOM 645 C C . TRP A 1 80 ? -1.739 -1.684 -9.630 1.00 98.50 80 TRP A C 1
ATOM 647 O O . TRP A 1 80 ? -1.166 -2.387 -10.459 1.00 98.50 80 TRP A O 1
ATOM 657 N N . GLN A 1 81 ? -1.394 -0.408 -9.441 1.00 98.31 81 GLN A N 1
ATOM 658 C CA . GLN A 1 81 ? -0.358 0.251 -10.244 1.00 98.31 81 GLN A CA 1
ATOM 659 C C . GLN A 1 81 ? 1.036 -0.351 -10.007 1.00 98.31 81 GLN A C 1
ATOM 661 O O . GLN A 1 81 ? 1.831 -0.444 -10.943 1.00 98.31 81 GLN A O 1
ATOM 666 N N . ALA A 1 82 ? 1.328 -0.837 -8.796 1.00 98.06 82 ALA A N 1
ATOM 667 C CA . ALA A 1 82 ? 2.554 -1.589 -8.531 1.00 98.06 82 ALA A CA 1
ATOM 668 C C . ALA A 1 82 ? 2.588 -2.926 -9.299 1.00 98.06 82 ALA A C 1
ATOM 670 O O . ALA A 1 82 ? 3.624 -3.311 -9.847 1.00 98.06 82 ALA A O 1
ATOM 671 N N . ALA A 1 83 ? 1.449 -3.619 -9.385 1.00 98.31 83 ALA A N 1
ATOM 672 C CA . ALA A 1 83 ? 1.325 -4.849 -10.163 1.00 98.31 83 ALA A CA 1
ATOM 673 C C . ALA A 1 83 ? 1.406 -4.604 -11.678 1.00 98.31 83 ALA A C 1
ATOM 675 O O . ALA A 1 83 ? 2.057 -5.377 -12.379 1.00 98.31 83 ALA A O 1
ATOM 676 N N . GLU A 1 84 ? 0.824 -3.514 -12.187 1.00 98.06 84 GLU A N 1
ATOM 677 C CA . GLU A 1 84 ? 0.973 -3.078 -13.587 1.00 98.06 84 GLU A CA 1
ATOM 678 C C . GLU A 1 84 ? 2.436 -2.782 -13.932 1.00 98.06 84 GLU A C 1
ATOM 680 O O . GLU A 1 84 ? 2.933 -3.213 -14.978 1.00 98.06 84 GLU A O 1
ATOM 685 N N . LEU A 1 85 ? 3.155 -2.101 -13.032 1.00 97.38 85 LEU A N 1
ATOM 686 C CA . LEU A 1 85 ? 4.585 -1.840 -13.183 1.00 97.38 85 LEU A CA 1
ATOM 687 C C . LEU A 1 85 ? 5.370 -3.151 -13.312 1.00 97.38 85 LEU A C 1
ATOM 689 O O . LEU A 1 85 ? 6.161 -3.307 -14.248 1.00 97.38 85 LEU A O 1
ATOM 693 N N . TRP A 1 86 ? 5.150 -4.108 -12.405 1.00 97.56 86 TRP A N 1
ATOM 694 C CA . TRP A 1 86 ? 5.812 -5.411 -12.482 1.00 97.56 86 TRP A CA 1
ATOM 695 C C . TRP A 1 86 ? 5.434 -6.171 -13.746 1.00 97.56 86 TRP A C 1
ATOM 697 O O . TRP A 1 86 ? 6.323 -6.666 -14.434 1.00 97.56 86 TRP A O 1
ATOM 707 N N . TRP A 1 87 ? 4.151 -6.209 -14.098 1.00 96.62 87 TRP A N 1
ATOM 708 C CA . TRP A 1 87 ? 3.666 -6.898 -15.289 1.00 96.62 87 TRP A CA 1
ATOM 709 C C . TRP A 1 87 ? 4.307 -6.366 -16.575 1.00 96.62 87 TRP A C 1
ATOM 711 O O . TRP A 1 87 ? 4.672 -7.157 -17.451 1.00 96.62 87 TRP A O 1
ATOM 721 N N . GLY A 1 88 ? 4.462 -5.042 -16.665 1.00 94.62 88 GLY A N 1
ATOM 722 C CA . GLY A 1 88 ? 4.986 -4.344 -17.832 1.00 94.62 88 GLY A CA 1
ATOM 723 C C . GLY A 1 88 ? 6.510 -4.336 -17.959 1.00 94.62 88 GLY A C 1
ATOM 724 O O . GLY A 1 88 ? 7.004 -4.426 -19.082 1.00 94.62 88 GLY A O 1
ATOM 725 N N . VAL A 1 89 ? 7.248 -4.213 -16.850 1.00 94.00 89 VAL A N 1
ATOM 726 C CA . VAL A 1 89 ? 8.722 -4.072 -16.856 1.00 94.00 89 VAL A CA 1
ATOM 727 C C . VAL A 1 89 ? 9.435 -5.396 -16.562 1.00 94.00 89 VAL A C 1
ATOM 729 O O . VAL A 1 89 ? 10.483 -5.678 -17.142 1.00 94.00 89 VAL A O 1
ATOM 732 N N . ARG A 1 90 ? 8.862 -6.227 -15.682 1.00 93.06 90 ARG A N 1
ATOM 733 C CA . ARG A 1 90 ? 9.374 -7.551 -15.278 1.00 93.06 90 ARG A CA 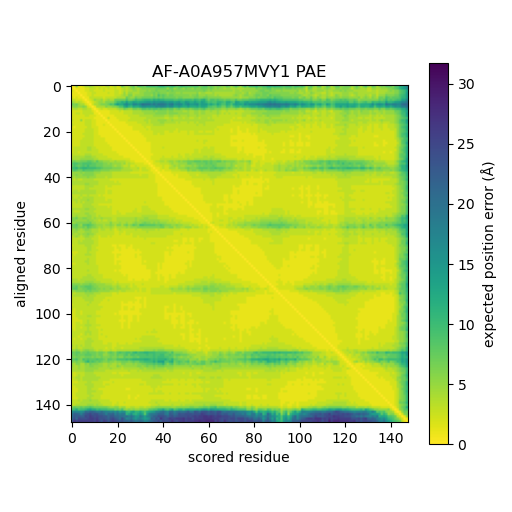1
ATOM 734 C C . ARG A 1 90 ? 10.827 -7.571 -14.797 1.00 93.06 90 ARG A C 1
ATOM 736 O O . ARG A 1 90 ? 11.583 -8.484 -15.124 1.00 93.06 90 ARG A O 1
ATOM 743 N N . ASP A 1 91 ? 11.225 -6.582 -14.003 1.00 94.38 91 ASP A N 1
ATOM 744 C CA . ASP A 1 91 ? 12.512 -6.589 -13.301 1.00 94.38 91 ASP A CA 1
ATOM 745 C C . ASP A 1 91 ? 12.349 -6.772 -11.781 1.00 94.38 91 ASP A C 1
ATOM 747 O O . ASP A 1 91 ? 11.251 -6.658 -11.227 1.00 94.38 91 ASP A O 1
ATOM 751 N N . THR A 1 92 ? 13.460 -7.082 -11.106 1.00 95.88 92 THR A N 1
ATOM 752 C CA . THR A 1 92 ? 13.504 -7.304 -9.653 1.00 95.88 92 THR A CA 1
ATOM 753 C C . THR A 1 92 ? 13.010 -6.089 -8.880 1.00 95.88 92 THR A C 1
ATOM 755 O O . THR A 1 92 ? 12.264 -6.227 -7.920 1.00 95.88 92 THR A O 1
ATOM 758 N N . ALA A 1 93 ? 13.371 -4.888 -9.321 1.00 96.00 93 ALA A N 1
ATOM 759 C CA . ALA A 1 93 ? 12.952 -3.652 -8.684 1.00 96.00 93 ALA A CA 1
ATOM 760 C C . ALA A 1 93 ? 11.420 -3.481 -8.735 1.00 96.00 93 ALA A C 1
ATOM 762 O O . ALA A 1 93 ? 10.798 -3.173 -7.726 1.00 96.00 93 ALA A O 1
ATOM 763 N N . ALA A 1 94 ? 10.783 -3.758 -9.870 1.00 96.50 94 ALA A N 1
ATOM 764 C CA . ALA A 1 94 ? 9.334 -3.724 -10.016 1.00 96.50 94 ALA A CA 1
ATOM 765 C C . ALA A 1 94 ? 8.645 -4.831 -9.199 1.00 96.50 94 ALA A C 1
ATOM 767 O O . ALA A 1 94 ? 7.581 -4.598 -8.628 1.00 96.50 94 ALA A O 1
ATOM 768 N N . LEU A 1 95 ? 9.268 -6.010 -9.081 1.00 97.44 95 LEU A N 1
ATOM 769 C CA . LEU A 1 95 ? 8.774 -7.087 -8.219 1.00 97.44 95 LEU A CA 1
ATOM 770 C C . LEU A 1 95 ? 8.770 -6.656 -6.747 1.00 97.44 95 LEU A C 1
ATOM 772 O O . LEU A 1 95 ? 7.768 -6.845 -6.064 1.00 97.44 95 LEU A O 1
ATOM 776 N N . LEU A 1 96 ? 9.852 -6.034 -6.270 1.00 98.06 96 LEU A N 1
ATOM 777 C CA . LEU A 1 96 ? 9.934 -5.507 -4.904 1.00 98.06 96 LEU A CA 1
ATOM 778 C C . LEU A 1 96 ? 8.870 -4.432 -4.648 1.00 98.06 96 LEU A C 1
ATOM 780 O O . LEU A 1 96 ? 8.232 -4.462 -3.599 1.00 98.06 96 LEU A O 1
ATOM 784 N N . ALA A 1 97 ? 8.622 -3.537 -5.613 1.00 97.94 97 ALA A N 1
ATOM 785 C CA . ALA A 1 97 ? 7.540 -2.555 -5.515 1.00 97.94 97 ALA A CA 1
ATOM 786 C C . ALA A 1 97 ? 6.167 -3.231 -5.368 1.00 97.94 97 ALA A C 1
ATOM 788 O O . ALA A 1 97 ? 5.402 -2.863 -4.480 1.00 97.94 97 ALA A O 1
ATOM 789 N N . MET A 1 98 ? 5.870 -4.244 -6.191 1.00 98.31 98 MET A N 1
ATOM 790 C CA . MET A 1 98 ? 4.605 -4.986 -6.131 1.00 98.31 98 MET A CA 1
ATOM 791 C C . MET A 1 98 ? 4.434 -5.733 -4.804 1.00 98.31 98 MET A C 1
ATOM 793 O O . MET A 1 98 ? 3.392 -5.610 -4.163 1.00 98.31 98 MET A O 1
ATOM 797 N N . VAL A 1 99 ? 5.445 -6.490 -4.368 1.00 98.56 99 VAL A N 1
ATOM 798 C CA . VAL A 1 99 ? 5.378 -7.238 -3.100 1.00 98.56 99 VAL A CA 1
ATOM 799 C C . VAL A 1 99 ? 5.260 -6.272 -1.920 1.00 98.56 99 VAL A C 1
ATOM 801 O O . VAL A 1 99 ? 4.445 -6.497 -1.028 1.00 98.56 99 VAL A O 1
ATOM 804 N N . GLY A 1 100 ? 6.005 -5.164 -1.942 1.00 98.50 100 GLY A N 1
ATOM 805 C CA . GLY A 1 100 ? 5.901 -4.114 -0.935 1.00 98.50 100 GLY A CA 1
ATOM 806 C C . GLY A 1 100 ? 4.507 -3.488 -0.878 1.00 98.50 100 GLY A C 1
ATOM 807 O O . GLY A 1 100 ? 3.934 -3.376 0.200 1.00 98.50 100 GLY A O 1
ATOM 808 N N . ALA A 1 101 ? 3.910 -3.165 -2.027 1.00 98.38 101 ALA A N 1
ATOM 809 C CA . ALA A 1 101 ? 2.550 -2.633 -2.103 1.00 98.38 101 ALA A CA 1
ATOM 810 C C . ALA A 1 101 ? 1.488 -3.615 -1.575 1.00 98.38 101 ALA A C 1
ATOM 812 O O . ALA A 1 101 ? 0.571 -3.208 -0.864 1.00 98.38 101 ALA A O 1
ATOM 813 N N . ILE A 1 102 ? 1.628 -4.914 -1.863 1.00 98.56 102 ILE A N 1
ATOM 814 C CA . ILE A 1 102 ? 0.732 -5.959 -1.339 1.00 98.56 102 ILE A CA 1
ATOM 815 C C . ILE A 1 102 ? 0.858 -6.079 0.186 1.00 98.56 102 ILE A C 1
ATOM 817 O O . ILE A 1 102 ? -0.156 -6.188 0.875 1.00 98.56 102 ILE A O 1
ATOM 821 N N . LEU A 1 103 ? 2.077 -6.028 0.730 1.00 98.50 103 LEU A N 1
ATOM 822 C CA . LEU A 1 103 ? 2.286 -6.033 2.181 1.00 98.50 103 LEU A CA 1
ATOM 823 C C . LEU A 1 103 ? 1.720 -4.775 2.847 1.00 98.50 103 LEU A C 1
ATOM 825 O O . LEU A 1 103 ? 1.161 -4.876 3.937 1.00 98.50 103 LEU A O 1
ATOM 829 N N . PHE A 1 104 ? 1.805 -3.618 2.187 1.00 98.12 104 PHE A N 1
ATOM 830 C CA . PHE A 1 104 ? 1.194 -2.384 2.681 1.00 98.12 104 PHE A CA 1
ATOM 831 C C . PHE A 1 104 ? -0.331 -2.520 2.725 1.00 98.12 104 PHE A C 1
ATOM 833 O O . PHE A 1 104 ? -0.942 -2.298 3.767 1.00 98.12 104 PHE A O 1
ATOM 840 N N . LEU A 1 105 ? -0.940 -2.981 1.625 1.00 98.00 105 LEU A N 1
ATOM 841 C CA . LEU A 1 105 ? -2.373 -3.271 1.542 1.00 98.00 105 LEU A CA 1
ATOM 842 C C . LEU A 1 105 ? -2.815 -4.228 2.660 1.00 98.00 105 LEU A C 1
ATOM 844 O O . LEU A 1 105 ? -3.852 -4.001 3.283 1.00 98.00 105 LEU A O 1
ATOM 848 N N . ALA A 1 106 ? -2.028 -5.270 2.944 1.00 97.50 106 ALA A N 1
ATOM 849 C CA . ALA A 1 106 ? -2.293 -6.199 4.039 1.00 97.50 106 ALA A CA 1
ATOM 850 C C . ALA A 1 106 ? -2.197 -5.518 5.416 1.00 97.50 106 ALA A C 1
ATOM 852 O O . ALA A 1 106 ? -3.113 -5.670 6.223 1.00 97.50 106 ALA A O 1
ATOM 853 N N . SER A 1 107 ? -1.142 -4.737 5.668 1.00 97.00 107 SER A N 1
ATOM 854 C CA . SER A 1 107 ? -0.951 -3.999 6.924 1.00 97.00 107 SER A CA 1
ATOM 855 C C . SER A 1 107 ? -2.129 -3.069 7.228 1.00 97.00 107 SER A C 1
ATOM 857 O O . SER A 1 107 ? -2.740 -3.150 8.296 1.00 97.00 107 SER A O 1
ATOM 859 N N . ASP A 1 108 ? -2.536 -2.270 6.242 1.00 95.75 108 ASP A N 1
ATOM 860 C CA . ASP A 1 108 ? -3.649 -1.330 6.371 1.00 95.75 108 ASP A CA 1
ATOM 86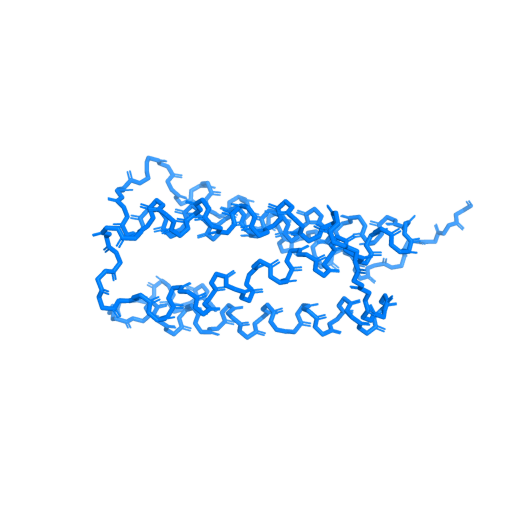1 C C . ASP A 1 108 ? -4.999 -2.035 6.513 1.00 95.75 108 ASP A C 1
ATOM 863 O O . ASP A 1 108 ? -5.890 -1.554 7.216 1.00 95.75 108 ASP A O 1
ATOM 867 N N . SER A 1 109 ? -5.155 -3.204 5.889 1.00 96.19 109 SER A N 1
ATOM 868 C CA . SER A 1 109 ? -6.352 -4.031 6.070 1.00 96.19 109 SER A CA 1
ATOM 869 C C . SER A 1 109 ? -6.463 -4.537 7.507 1.00 96.19 109 SER A C 1
ATOM 871 O O . SER A 1 109 ? -7.548 -4.495 8.086 1.00 96.19 109 SER A O 1
ATOM 873 N N . ILE A 1 110 ? -5.350 -4.977 8.104 1.00 95.81 110 ILE A N 1
ATOM 874 C CA . ILE A 1 110 ? -5.300 -5.414 9.507 1.00 95.81 110 ILE A CA 1
ATOM 875 C C . ILE A 1 110 ? -5.592 -4.228 10.433 1.00 95.81 110 ILE A C 1
ATOM 877 O O . ILE A 1 110 ? -6.410 -4.361 11.343 1.00 95.81 110 ILE A O 1
ATOM 881 N N . LEU A 1 111 ? -4.999 -3.060 10.165 1.00 94.38 111 LEU A N 1
ATOM 882 C CA . LEU A 1 111 ? -5.258 -1.827 10.913 1.00 94.38 111 LEU A CA 1
ATOM 883 C C . LEU A 1 111 ? -6.742 -1.428 10.863 1.00 94.38 111 LEU A C 1
ATOM 885 O O . LEU A 1 111 ? -7.329 -1.092 11.891 1.00 94.38 111 LEU A O 1
ATOM 889 N N . ALA A 1 112 ? -7.373 -1.492 9.687 1.00 94.38 112 ALA A N 1
ATOM 890 C CA . ALA A 1 112 ? -8.790 -1.169 9.525 1.00 94.38 112 ALA A CA 1
ATOM 891 C C . ALA A 1 112 ? -9.705 -2.176 10.243 1.00 94.38 112 ALA A C 1
ATOM 893 O O . ALA A 1 112 ? -10.679 -1.777 10.885 1.00 94.38 112 ALA A O 1
ATOM 894 N N . LEU A 1 113 ? -9.394 -3.473 10.163 1.00 95.31 113 LEU A N 1
ATOM 895 C CA . LEU A 1 113 ? -10.153 -4.523 10.846 1.00 95.31 113 LEU A CA 1
ATOM 896 C C . LEU A 1 113 ? -10.057 -4.400 12.372 1.00 95.31 113 LEU A C 1
ATOM 898 O O . LEU A 1 113 ? -11.093 -4.479 13.033 1.00 95.31 113 LEU A O 1
ATOM 902 N N . ASP A 1 114 ? -8.863 -4.146 12.915 1.00 93.81 114 ASP A N 1
ATOM 903 C CA . ASP A 1 114 ? -8.675 -3.890 14.350 1.00 93.81 114 ASP A CA 1
ATOM 904 C C . ASP A 1 114 ? -9.455 -2.653 14.808 1.00 93.81 114 ASP A C 1
ATOM 906 O O . ASP A 1 114 ? -10.136 -2.679 15.834 1.00 93.81 114 ASP A O 1
ATOM 910 N N . LYS A 1 115 ? -9.392 -1.574 14.018 1.00 90.81 115 LYS A N 1
ATOM 911 C CA . LYS A 1 115 ? -9.987 -0.286 14.377 1.00 90.81 115 LYS A CA 1
ATOM 912 C C . LYS A 1 115 ? -11.511 -0.296 14.355 1.00 90.81 115 LYS A C 1
ATOM 914 O O . LYS A 1 115 ? -12.123 0.303 15.238 1.00 90.81 115 LYS A O 1
ATOM 919 N N . PHE A 1 116 ? -12.111 -0.884 13.322 1.00 93.44 116 PHE A N 1
ATOM 920 C CA . PHE A 1 116 ? -13.548 -0.755 13.079 1.00 93.44 116 PHE A CA 1
ATOM 921 C C . PHE A 1 116 ? -14.331 -2.017 13.419 1.00 93.44 116 PHE A C 1
ATOM 923 O O . PHE A 1 116 ? -15.454 -1.896 13.886 1.00 93.44 116 PHE A O 1
ATOM 930 N N . ARG A 1 117 ? -13.789 -3.218 13.195 1.00 92.25 117 ARG A N 1
ATOM 931 C CA . ARG A 1 117 ? -14.567 -4.457 13.343 1.00 92.25 117 ARG A CA 1
ATOM 932 C C . ARG A 1 117 ? -14.441 -5.056 14.737 1.00 92.25 117 ARG A C 1
ATOM 934 O O . ARG A 1 117 ? -15.438 -5.203 15.436 1.00 92.25 117 ARG A O 1
ATOM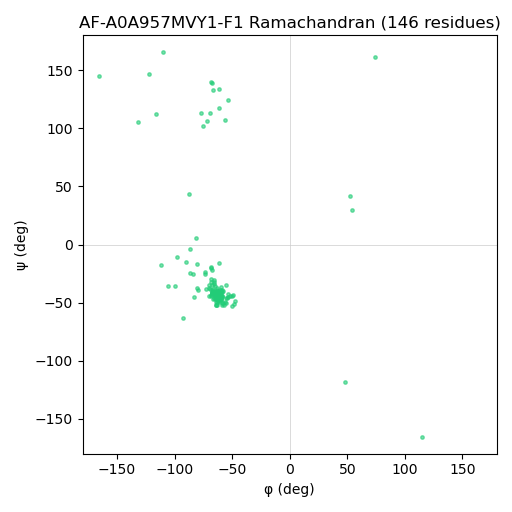 941 N N . SER A 1 118 ? -13.236 -5.463 15.115 1.00 88.62 118 SER A N 1
ATOM 942 C CA . SER A 1 118 ? -12.991 -6.145 16.386 1.00 88.62 118 SER A CA 1
ATOM 943 C C . SER A 1 118 ? -11.499 -6.168 16.703 1.00 88.62 118 SER A C 1
ATOM 945 O O . SER A 1 118 ? -10.721 -6.390 15.773 1.00 88.62 118 SER A O 1
ATOM 947 N N . PRO A 1 119 ? -11.099 -6.059 17.983 1.00 90.12 119 PRO A N 1
ATOM 948 C CA . PRO A 1 119 ? -9.697 -6.122 18.365 1.00 90.12 119 PRO A CA 1
ATOM 949 C C . PRO A 1 119 ? -8.965 -7.376 17.856 1.00 90.12 119 PRO A C 1
ATOM 951 O O . PRO A 1 119 ? -9.343 -8.516 18.126 1.00 90.12 119 PRO A O 1
ATOM 954 N N . LEU A 1 120 ? -7.882 -7.090 17.147 1.00 88.50 120 LEU A N 1
ATOM 955 C CA . LEU A 1 120 ? -6.710 -7.874 16.785 1.00 88.50 120 LEU A CA 1
ATOM 956 C C . LEU A 1 120 ? -5.891 -8.506 17.917 1.00 88.50 120 LEU A C 1
ATOM 958 O O . LEU A 1 120 ? -5.137 -7.755 18.548 1.00 88.50 120 LEU A O 1
ATOM 962 N N . PRO A 1 121 ? -5.890 -9.825 18.183 1.00 88.06 121 PRO A N 1
ATOM 963 C CA . PRO A 1 121 ? -4.798 -10.386 18.974 1.00 88.06 121 PRO A CA 1
ATOM 964 C C . PRO A 1 121 ? -3.464 -10.154 18.226 1.00 88.06 121 PRO A C 1
ATOM 966 O O . PRO A 1 121 ? -3.379 -10.306 17.008 1.00 88.06 121 PRO A O 1
ATOM 969 N N . GLN A 1 122 ? -2.439 -9.687 18.954 1.00 88.38 122 GLN A N 1
ATOM 970 C CA . GLN A 1 122 ? -1.115 -9.316 18.419 1.00 88.38 122 GLN A CA 1
ATOM 971 C C . GLN A 1 122 ? -1.136 -8.295 17.262 1.00 88.38 122 GLN A C 1
ATOM 973 O O . GLN A 1 122 ? -0.224 -8.285 16.429 1.00 88.38 122 GLN A O 1
ATOM 978 N N . ARG A 1 123 ? -2.135 -7.401 17.219 1.00 88.19 123 ARG A N 1
ATOM 979 C CA . ARG A 1 123 ? -2.282 -6.408 16.141 1.00 88.19 123 ARG A CA 1
ATOM 980 C C . ARG A 1 123 ? -1.000 -5.627 15.855 1.00 88.19 123 ARG A C 1
ATOM 982 O O . ARG A 1 123 ? -0.639 -5.484 14.696 1.00 88.19 123 ARG A O 1
ATOM 989 N N . ASP A 1 124 ? -0.294 -5.170 16.891 1.00 88.56 124 ASP A N 1
ATOM 990 C CA . ASP A 1 124 ? 0.832 -4.253 16.718 1.00 88.56 124 ASP A CA 1
ATOM 991 C C . ASP A 1 124 ? 1.976 -4.982 16.009 1.00 88.56 124 ASP A C 1
ATOM 993 O O . ASP A 1 124 ? 2.586 -4.443 15.092 1.00 88.56 124 ASP A O 1
ATOM 997 N N . LEU 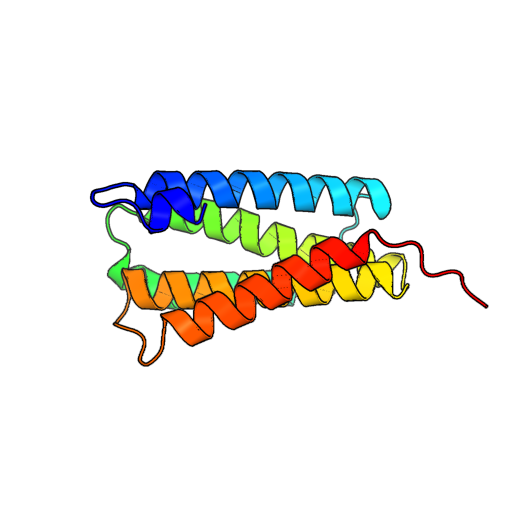A 1 125 ? 2.201 -6.254 16.352 1.00 91.19 125 LEU A N 1
ATOM 998 C CA . LEU A 1 125 ? 3.187 -7.095 15.684 1.00 91.19 125 LEU A CA 1
ATOM 999 C C . LEU A 1 125 ? 2.802 -7.354 14.222 1.00 91.19 125 LEU A C 1
ATOM 1001 O O . LEU A 1 125 ? 3.649 -7.234 13.339 1.00 91.19 125 LEU A O 1
ATOM 1005 N N . LEU A 1 126 ? 1.540 -7.699 13.953 1.00 93.19 126 LEU A N 1
ATOM 1006 C CA . LEU A 1 126 ? 1.063 -8.008 12.601 1.00 93.19 126 LEU A CA 1
ATOM 1007 C C . LEU A 1 126 ? 1.093 -6.778 11.687 1.00 93.19 126 LEU A C 1
ATOM 1009 O O . LEU A 1 126 ? 1.610 -6.853 10.572 1.00 93.19 126 LEU A O 1
ATOM 1013 N N . ILE A 1 127 ? 0.593 -5.642 12.175 1.00 94.06 127 ILE A N 1
ATOM 1014 C CA . ILE A 1 127 ? 0.569 -4.370 11.448 1.00 94.06 127 ILE A CA 1
ATOM 1015 C C . ILE A 1 127 ? 2.003 -3.908 11.200 1.00 94.06 127 ILE A C 1
ATOM 1017 O O . ILE A 1 127 ? 2.373 -3.683 10.051 1.00 94.06 127 ILE A O 1
ATOM 1021 N N . MET A 1 128 ? 2.841 -3.835 12.240 1.00 94.00 128 MET A N 1
ATOM 1022 C CA . MET A 1 128 ? 4.187 -3.272 12.106 1.00 94.00 128 MET A CA 1
ATOM 1023 C C . MET A 1 128 ? 5.121 -4.170 11.295 1.00 94.00 128 MET A C 1
ATOM 1025 O O . MET A 1 128 ? 5.904 -3.659 10.502 1.00 94.00 128 MET A O 1
ATOM 1029 N N . SER A 1 129 ? 5.042 -5.499 11.431 1.00 95.38 129 SER A N 1
ATOM 1030 C CA . SER A 1 129 ? 5.889 -6.406 10.637 1.00 95.38 129 SER A CA 1
ATOM 1031 C C . SER A 1 129 ? 5.581 -6.316 9.143 1.00 95.38 129 SER A C 1
ATOM 1033 O O . SER A 1 129 ? 6.499 -6.169 8.336 1.00 95.38 129 SER A O 1
ATOM 1035 N N . THR A 1 130 ? 4.298 -6.336 8.772 1.00 97.00 130 THR A N 1
ATOM 1036 C CA . THR A 1 130 ? 3.871 -6.178 7.375 1.00 97.00 130 THR A CA 1
ATOM 1037 C C . THR A 1 130 ? 4.170 -4.775 6.848 1.00 97.00 130 THR A C 1
ATOM 1039 O O . THR A 1 130 ? 4.667 -4.648 5.732 1.00 97.00 130 THR A O 1
ATOM 1042 N N . TYR A 1 131 ? 3.973 -3.736 7.663 1.00 96.44 131 TYR A N 1
ATOM 1043 C CA . TYR A 1 131 ? 4.268 -2.343 7.316 1.00 96.44 131 TYR A CA 1
ATOM 1044 C C . TYR A 1 131 ? 5.759 -2.088 7.081 1.00 96.44 131 TYR A C 1
ATOM 1046 O O . TYR A 1 131 ? 6.142 -1.557 6.039 1.00 96.44 131 TYR A O 1
ATOM 1054 N N . TYR A 1 132 ? 6.628 -2.479 8.015 1.00 96.56 132 TYR A N 1
ATOM 1055 C CA . TYR A 1 132 ? 8.064 -2.259 7.855 1.00 96.56 132 TYR A CA 1
ATOM 1056 C C . TYR A 1 132 ? 8.630 -3.090 6.708 1.00 96.56 132 TYR A C 1
ATOM 1058 O O . TYR A 1 132 ? 9.446 -2.581 5.941 1.00 96.56 132 TYR A O 1
ATOM 1066 N N . ALA A 1 133 ? 8.160 -4.327 6.523 1.00 97.94 133 ALA A N 1
ATOM 1067 C CA . ALA A 1 133 ? 8.517 -5.115 5.349 1.00 97.94 133 ALA A CA 1
ATOM 1068 C C . ALA A 1 133 ? 8.061 -4.426 4.050 1.00 97.94 133 ALA A C 1
ATOM 1070 O O . ALA A 1 133 ? 8.849 -4.322 3.112 1.00 97.94 133 ALA A O 1
ATOM 1071 N N . ALA A 1 134 ? 6.839 -3.884 4.008 1.00 97.81 134 ALA A N 1
ATOM 1072 C CA . ALA A 1 134 ? 6.343 -3.113 2.872 1.00 97.81 134 ALA A CA 1
ATOM 1073 C C . ALA A 1 134 ? 7.245 -1.916 2.549 1.00 97.81 134 ALA A C 1
ATOM 1075 O O . ALA A 1 134 ? 7.708 -1.775 1.417 1.00 97.81 134 ALA A O 1
ATOM 1076 N N . GLN A 1 135 ? 7.547 -1.090 3.553 1.00 97.00 135 GLN A N 1
ATOM 1077 C CA . GLN A 1 135 ? 8.398 0.093 3.414 1.00 97.00 135 GLN A CA 1
ATOM 1078 C C . GLN A 1 135 ? 9.807 -0.262 2.933 1.00 97.00 135 GLN A C 1
ATOM 1080 O O . GLN A 1 135 ? 10.321 0.380 2.017 1.00 97.00 135 GLN A O 1
ATOM 1085 N N . LEU A 1 136 ? 10.419 -1.309 3.494 1.00 97.50 136 LEU A N 1
ATOM 1086 C CA . LEU A 1 136 ? 11.748 -1.772 3.087 1.00 97.50 136 LEU A CA 1
ATOM 1087 C C . LEU A 1 136 ? 11.768 -2.232 1.626 1.00 97.50 136 LEU A C 1
ATOM 1089 O O . LEU A 1 136 ? 12.667 -1.853 0.877 1.00 97.50 136 LEU A O 1
ATOM 1093 N N . LEU A 1 137 ? 10.768 -3.006 1.197 1.00 97.88 137 LEU A N 1
ATOM 1094 C CA . LEU A 1 137 ? 10.682 -3.480 -0.185 1.00 97.88 137 LEU A CA 1
ATOM 1095 C C . LEU A 1 137 ? 10.412 -2.336 -1.167 1.00 97.88 137 LEU A C 1
ATOM 1097 O O . LEU A 1 137 ? 11.047 -2.278 -2.220 1.00 97.88 137 LEU A O 1
ATOM 1101 N N . ILE A 1 138 ? 9.530 -1.394 -0.820 1.00 97.12 138 ILE A N 1
ATOM 1102 C CA . ILE A 1 138 ? 9.277 -0.203 -1.642 1.00 97.12 138 ILE A CA 1
ATOM 1103 C C . ILE A 1 138 ? 10.544 0.656 -1.729 1.00 97.12 138 ILE A C 1
ATOM 1105 O O . ILE A 1 138 ? 10.902 1.095 -2.820 1.00 97.12 138 ILE A O 1
ATOM 1109 N N . ALA A 1 139 ? 11.279 0.847 -0.633 1.00 96.00 139 ALA A N 1
ATOM 1110 C CA . ALA A 1 139 ? 12.541 1.584 -0.651 1.00 96.00 139 ALA A CA 1
ATOM 1111 C C . ALA A 1 139 ? 13.599 0.889 -1.528 1.00 96.00 139 ALA A C 1
ATOM 1113 O O . ALA A 1 139 ? 14.213 1.523 -2.390 1.00 96.00 139 ALA A O 1
ATOM 1114 N N . TRP A 1 140 ? 13.772 -0.428 -1.384 1.00 95.19 140 TRP A N 1
ATOM 1115 C CA . TRP A 1 140 ? 14.695 -1.200 -2.221 1.00 95.19 140 TRP A CA 1
ATOM 1116 C C . TRP A 1 140 ? 14.267 -1.310 -3.683 1.00 95.19 140 TRP A C 1
ATOM 1118 O O . TRP A 1 140 ? 15.124 -1.492 -4.545 1.00 95.19 140 TRP A O 1
ATOM 1128 N N . SER A 1 141 ? 12.984 -1.130 -3.999 1.00 95.38 141 SER A N 1
ATOM 1129 C CA . SER A 1 141 ? 12.488 -1.121 -5.382 1.00 95.38 141 SER A CA 1
ATOM 1130 C C . SER A 1 141 ? 13.079 -0.003 -6.251 1.00 95.38 141 SER A C 1
ATOM 1132 O O . SER A 1 141 ? 12.993 -0.060 -7.478 1.00 95.38 141 SER A O 1
ATOM 1134 N N . VAL A 1 142 ? 13.692 1.009 -5.631 1.00 90.56 142 VAL A N 1
ATOM 1135 C CA . VAL A 1 142 ? 14.366 2.122 -6.316 1.00 90.56 142 VAL A CA 1
ATOM 1136 C C . VAL A 1 142 ? 15.845 1.809 -6.581 1.00 90.56 142 VAL A C 1
ATOM 1138 O O . VAL A 1 142 ? 16.486 2.463 -7.406 1.00 90.56 142 VAL A O 1
ATOM 1141 N N . HIS A 1 143 ? 16.403 0.788 -5.923 1.00 85.00 143 HIS A N 1
ATOM 1142 C CA . HIS A 1 143 ? 17.790 0.393 -6.127 1.00 85.00 143 HIS A CA 1
ATOM 1143 C C . HIS A 1 143 ? 17.992 -0.158 -7.545 1.00 85.00 143 HIS A C 1
ATOM 1145 O O . HIS A 1 143 ? 17.233 -0.999 -8.034 1.00 85.00 143 HIS A O 1
ATOM 1151 N N . ARG A 1 144 ? 19.051 0.301 -8.221 1.00 65.69 144 ARG A N 1
ATOM 1152 C CA . ARG A 1 144 ? 19.419 -0.209 -9.545 1.00 65.69 144 ARG A CA 1
ATOM 1153 C C . ARG A 1 144 ? 20.063 -1.582 -9.384 1.00 65.69 144 ARG A C 1
ATOM 1155 O O . ARG A 1 144 ? 21.232 -1.686 -9.025 1.00 65.69 144 ARG A O 1
ATOM 1162 N N . PHE A 1 145 ? 19.305 -2.639 -9.655 1.00 65.69 145 PHE A N 1
ATOM 1163 C CA . PHE A 1 145 ? 19.881 -3.967 -9.846 1.00 65.69 145 PHE A CA 1
ATOM 1164 C C . PHE A 1 145 ? 20.608 -3.972 -11.193 1.00 65.69 145 PHE A C 1
ATOM 1166 O O . PHE A 1 145 ? 19.969 -3.930 -12.246 1.00 65.69 145 PHE A O 1
ATOM 1173 N N . VAL A 1 146 ? 21.943 -3.958 -11.166 1.00 52.84 146 VAL A N 1
ATOM 1174 C CA . VAL A 1 146 ? 22.750 -4.195 -12.368 1.00 52.84 146 VAL A CA 1
ATOM 1175 C C . VAL A 1 146 ? 22.412 -5.606 -12.845 1.00 52.84 146 VAL A C 1
ATOM 1177 O O . VAL A 1 146 ? 22.597 -6.567 -12.099 1.00 52.84 146 VAL A O 1
ATOM 1180 N N . ARG A 1 147 ? 21.853 -5.732 -14.054 1.00 52.31 147 ARG A N 1
ATOM 1181 C CA . ARG A 1 147 ? 21.753 -7.037 -14.714 1.00 52.31 147 ARG A CA 1
ATOM 1182 C C . ARG A 1 147 ? 23.182 -7.444 -15.078 1.00 52.31 147 ARG A C 1
ATOM 1184 O O . ARG A 1 147 ? 23.810 -6.734 -15.860 1.00 52.31 147 ARG A O 1
ATOM 1191 N N . ILE A 1 148 ? 23.685 -8.494 -14.431 1.00 43.44 148 ILE A N 1
ATOM 1192 C CA . ILE A 1 148 ? 24.951 -9.158 -14.773 1.00 43.44 148 ILE A CA 1
ATOM 1193 C C . ILE A 1 148 ? 24.701 -10.050 -15.987 1.00 43.44 148 ILE A C 1
ATOM 1195 O O . ILE A 1 148 ? 23.614 -10.676 -16.015 1.00 43.44 148 ILE A O 1
#

Solvent-accessible surface area (backbone atoms only — not comparable to full-atom values): 7698 Å² total; per-residue (Å²): 64,66,69,36,62,70,44,90,72,91,30,52,63,59,11,51,52,43,44,50,54,51,38,54,51,49,34,53,53,29,33,72,72,56,48,89,73,87,53,71,80,64,41,46,62,37,52,53,49,46,51,51,53,48,61,72,38,57,90,50,38,69,90,45,46,64,63,50,52,56,47,45,52,49,48,34,47,28,33,32,39,21,43,44,22,19,73,74,67,68,43,71,30,33,45,29,29,25,56,11,32,48,28,35,51,51,16,53,48,49,51,49,40,35,73,47,66,50,83,48,85,66,41,68,61,56,30,49,53,31,35,53,50,10,52,52,27,42,59,52,27,69,50,83,77,80,86,126

Foldseek 3Di:
DVVLVPDPDPSVLVVLVVVLVVLVVLLVVLCVQQNDDDDPVLLVVLVVVLVVLCVLQVVFCVVCNVVSNVSSVSLSSSLSSLSSSCVRVVDPLSVLSNQLSVLQNQLVSLVSCCVTPHNDDVNVVSNVVSNVSSVVSNVCSPDDDPDD

Radius of gyration: 15.57 Å; Cα contacts (8 Å, |Δi|>4): 152; chains: 1; bounding box: 46×23×40 Å

Sequence (148 aa):
GDVFLMLPGNTFVWGLASFLVAHLFYIGAYVSRGGFRFHWFVLLPFVLYGAVLLYLLWPHIGEFRIPVIFYAVVLVAMGWQAAELWWGVRDTAALLAMVGAILFLASDSILALDKFRSPLPQRDLLIMSTYYAAQLLIAWSVHRFVRI

pLDDT: mean 93.04, std 8.49, range [43.44, 98.56]